Protein AF-A0A0N4WEA6-F1 (afdb_monomer_lite)

pLDDT: mean 74.07, std 11.3, range [36.44, 89.12]

Structure (mmCIF, N/CA/C/O backbone):
data_AF-A0A0N4WEA6-F1
#
_entry.id   AF-A0A0N4WEA6-F1
#
loop_
_atom_site.group_PDB
_atom_site.id
_atom_site.type_symbol
_atom_site.label_atom_id
_atom_site.label_alt_id
_atom_site.label_comp_id
_atom_site.label_asym_id
_atom_site.label_entity_id
_atom_site.label_seq_id
_atom_site.pdbx_PDB_ins_code
_atom_site.Cartn_x
_atom_site.Cartn_y
_atom_site.Cartn_z
_atom_site.occupancy
_atom_site.B_iso_or_equiv
_atom_site.auth_seq_id
_atom_site.auth_comp_id
_atom_site.auth_asym_id
_atom_site.auth_atom_id
_atom_site.pdbx_PDB_model_num
ATOM 1 N N . MET A 1 1 ? 2.332 -14.926 16.302 1.00 36.44 1 MET A N 1
ATOM 2 C CA . MET A 1 1 ? 1.057 -14.528 16.941 1.00 36.44 1 MET A CA 1
ATOM 3 C C . MET A 1 1 ? 1.053 -13.018 16.895 1.00 36.44 1 MET A C 1
ATOM 5 O O . MET A 1 1 ? 1.340 -12.367 17.894 1.00 36.44 1 MET A O 1
ATOM 9 N N . ASP A 1 2 ? 0.876 -12.483 15.693 1.00 52.16 2 ASP A N 1
ATOM 10 C CA . ASP A 1 2 ? 0.925 -11.051 15.442 1.00 52.16 2 ASP A CA 1
ATOM 11 C C . ASP A 1 2 ? -0.340 -10.442 16.031 1.00 52.16 2 ASP A C 1
ATOM 13 O O . ASP A 1 2 ? -1.464 -10.763 15.645 1.00 52.16 2 ASP A O 1
ATOM 17 N N . ALA A 1 3 ? -0.148 -9.673 17.099 1.00 52.19 3 ALA A N 1
ATOM 18 C CA . ALA A 1 3 ? -1.241 -9.072 17.832 1.00 52.19 3 ALA A CA 1
ATOM 19 C C . ALA A 1 3 ? -1.985 -8.113 16.901 1.00 52.19 3 ALA A C 1
ATOM 21 O O . A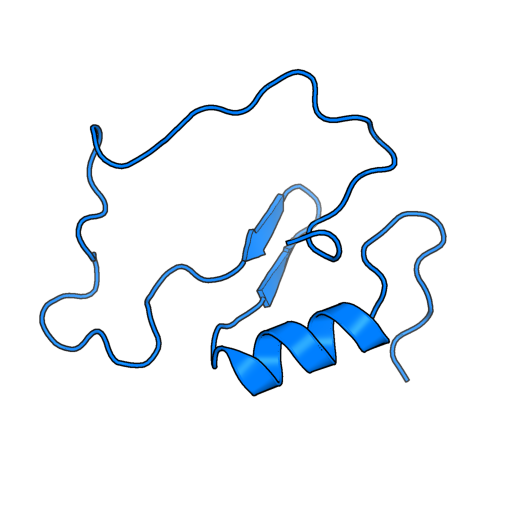LA A 1 3 ? -1.376 -7.222 16.311 1.00 52.19 3 ALA A O 1
ATOM 22 N N . LYS A 1 4 ? -3.306 -8.284 16.797 1.00 55.75 4 LYS A N 1
ATOM 23 C CA . LYS A 1 4 ? -4.176 -7.359 16.073 1.00 55.75 4 LYS A CA 1
ATOM 24 C C . LYS A 1 4 ? -3.944 -5.944 16.610 1.00 55.75 4 LYS A C 1
ATOM 26 O O . LYS A 1 4 ? -4.246 -5.664 17.772 1.00 55.75 4 LYS A O 1
ATOM 31 N N . LEU A 1 5 ? -3.366 -5.080 15.781 1.00 59.41 5 LEU A N 1
ATOM 32 C CA . LEU A 1 5 ? -3.062 -3.705 16.159 1.00 59.41 5 LEU A CA 1
ATOM 33 C C . LEU A 1 5 ? -4.374 -2.954 16.416 1.00 59.41 5 LEU A C 1
ATOM 35 O O . LEU A 1 5 ? -5.339 -3.097 15.669 1.00 59.41 5 LEU A O 1
ATOM 39 N N . ILE A 1 6 ? -4.411 -2.161 17.492 1.00 63.91 6 ILE A N 1
ATOM 40 C CA . ILE A 1 6 ? -5.576 -1.324 17.832 1.00 63.91 6 ILE A CA 1
ATOM 41 C C . ILE A 1 6 ? -5.795 -0.267 16.738 1.00 63.91 6 ILE A C 1
ATOM 43 O O . ILE A 1 6 ? -6.935 0.009 16.389 1.00 63.91 6 ILE A O 1
ATOM 47 N N . ASN A 1 7 ? -4.699 0.243 16.163 1.00 67.94 7 ASN A N 1
ATOM 48 C CA . ASN A 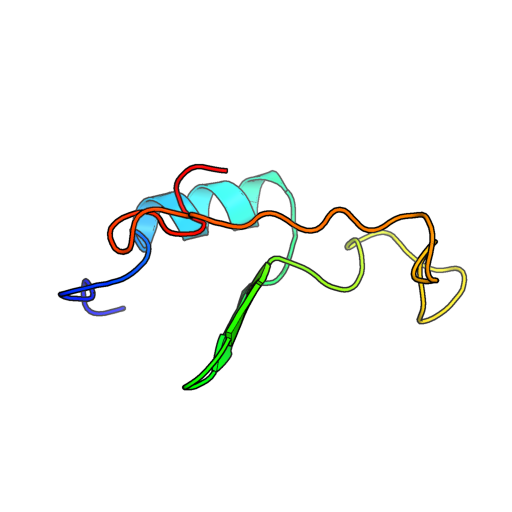1 7 ? -4.653 1.071 14.961 1.00 67.94 7 ASN A CA 1
ATOM 49 C C . ASN A 1 7 ? -3.542 0.525 14.052 1.00 67.94 7 ASN A C 1
ATOM 51 O O . ASN A 1 7 ? -2.366 0.631 14.403 1.00 67.94 7 ASN A O 1
ATOM 55 N N . GLY A 1 8 ? -3.901 -0.086 12.927 1.00 74.75 8 GLY A N 1
ATOM 56 C CA . GLY A 1 8 ? -2.950 -0.626 11.956 1.00 74.75 8 GLY A CA 1
ATOM 57 C C . GLY A 1 8 ? -3.614 -1.555 10.944 1.00 74.75 8 GLY A C 1
ATOM 58 O O . GLY A 1 8 ? -4.788 -1.901 11.091 1.00 74.75 8 GLY A O 1
ATOM 59 N N . SER A 1 9 ? -2.846 -1.967 9.934 1.00 79.00 9 SER A N 1
ATOM 60 C CA . SER A 1 9 ? -3.286 -2.908 8.901 1.00 79.00 9 SER A CA 1
ATOM 61 C C . SER A 1 9 ? -3.762 -4.236 9.492 1.00 79.00 9 SER A C 1
ATOM 63 O O . SER A 1 9 ? -3.201 -4.741 10.467 1.00 79.00 9 SER A O 1
ATOM 65 N N . ASP A 1 10 ? -4.773 -4.831 8.861 1.00 83.62 10 ASP A N 1
ATOM 66 C CA . ASP A 1 10 ? -5.246 -6.174 9.192 1.00 83.62 10 ASP A CA 1
ATOM 67 C C . ASP A 1 10 ? -4.170 -7.223 8.830 1.00 83.62 10 ASP A C 1
ATOM 69 O O . ASP A 1 10 ? -3.838 -7.359 7.646 1.00 83.62 10 ASP A O 1
ATOM 73 N N . PRO A 1 11 ? -3.603 -7.952 9.812 1.00 79.38 11 PRO A N 1
ATOM 74 C CA . PRO A 1 11 ? -2.471 -8.845 9.577 1.00 79.38 11 PRO A CA 1
ATOM 75 C C . PRO A 1 11 ? -2.811 -9.985 8.611 1.00 79.38 11 PRO A C 1
ATOM 77 O O . PRO A 1 11 ? -1.986 -10.314 7.760 1.00 79.38 11 PRO A O 1
ATOM 80 N N . ASP A 1 12 ? -4.032 -10.524 8.670 1.00 84.12 12 ASP A N 1
ATOM 81 C CA . ASP A 1 12 ? -4.456 -11.639 7.816 1.00 84.12 12 ASP A CA 1
ATOM 82 C C . ASP A 1 12 ? -4.561 -11.200 6.344 1.00 84.12 12 ASP A C 1
ATOM 84 O O . ASP A 1 12 ? -4.148 -11.911 5.425 1.00 84.12 12 ASP A O 1
ATOM 88 N N . LYS A 1 13 ? -5.067 -9.982 6.103 1.00 83.81 13 LYS A N 1
ATOM 89 C CA . LYS A 1 13 ? -5.150 -9.416 4.745 1.00 83.81 13 LYS A CA 1
ATOM 90 C C . LYS A 1 13 ? -3.778 -9.065 4.190 1.00 83.81 13 LYS A C 1
ATOM 92 O O . LYS A 1 13 ? -3.517 -9.298 3.010 1.00 83.81 13 LYS A O 1
ATOM 97 N N . MET A 1 14 ? -2.900 -8.514 5.026 1.00 83.00 14 MET A N 1
ATOM 98 C CA . MET A 1 14 ? -1.533 -8.216 4.607 1.00 83.00 14 MET A CA 1
ATOM 99 C C . MET A 1 14 ? -0.789 -9.495 4.239 1.00 83.00 14 MET A C 1
ATOM 101 O O . MET A 1 14 ? -0.145 -9.531 3.193 1.00 83.00 14 MET A O 1
ATOM 105 N N . GLU A 1 15 ? -0.927 -10.560 5.028 1.00 82.31 15 GLU A N 1
ATOM 106 C CA . GLU A 1 15 ? -0.326 -11.856 4.713 1.00 82.31 15 GLU A CA 1
ATOM 107 C C . GLU A 1 15 ? -0.833 -12.411 3.370 1.00 82.31 15 GLU A C 1
ATOM 109 O O . GLU A 1 15 ? -0.027 -12.843 2.542 1.00 82.31 15 GLU A O 1
ATOM 114 N N . GLU A 1 16 ? -2.138 -12.324 3.087 1.00 85.19 16 GLU A N 1
ATOM 115 C CA . GLU A 1 16 ? -2.698 -12.718 1.786 1.00 85.19 16 GLU A CA 1
ATOM 116 C C . GLU A 1 16 ? -2.086 -11.911 0.626 1.00 85.19 16 GLU A C 1
ATOM 118 O O . GLU A 1 16 ? -1.657 -12.476 -0.388 1.00 85.19 16 GLU A O 1
ATOM 123 N N . ILE A 1 17 ? -2.010 -10.584 0.767 1.00 83.31 17 ILE A N 1
ATOM 124 C CA . ILE A 1 17 ? -1.481 -9.687 -0.269 1.00 83.31 17 ILE A CA 1
ATOM 125 C C . ILE A 1 17 ? 0.010 -9.952 -0.517 1.00 83.31 17 ILE A C 1
ATOM 127 O O . ILE A 1 17 ? 0.440 -9.982 -1.679 1.00 83.31 17 ILE A O 1
ATOM 131 N N . LEU A 1 18 ? 0.790 -10.150 0.547 1.00 82.62 18 LEU A N 1
ATOM 132 C CA . LEU A 1 18 ? 2.224 -10.429 0.468 1.00 82.62 18 LEU A CA 1
ATOM 133 C C . LEU A 1 18 ? 2.480 -11.796 -0.168 1.00 82.62 18 LEU A C 1
ATOM 135 O O . LEU A 1 18 ? 3.286 -11.881 -1.092 1.00 82.62 18 LEU A O 1
ATOM 139 N N . ASN A 1 19 ? 1.731 -12.831 0.219 1.00 82.81 19 ASN A N 1
ATOM 140 C CA . ASN A 1 19 ? 1.844 -14.163 -0.379 1.00 82.81 19 ASN A CA 1
ATOM 141 C C . ASN A 1 19 ? 1.440 -14.177 -1.860 1.00 82.81 19 ASN A C 1
ATOM 143 O O . ASN A 1 19 ? 2.088 -14.836 -2.673 1.00 82.81 19 ASN A O 1
ATOM 147 N N . ARG A 1 20 ? 0.402 -13.421 -2.244 1.00 83.88 20 ARG A N 1
ATOM 148 C CA . ARG A 1 20 ? -0.054 -13.343 -3.641 1.00 83.88 20 ARG A CA 1
ATOM 149 C C . ARG A 1 20 ? 0.931 -12.603 -4.546 1.00 83.88 20 ARG A C 1
ATOM 151 O O . ARG A 1 20 ? 1.101 -12.990 -5.699 1.00 83.88 20 ARG A O 1
ATOM 158 N N . LYS A 1 21 ? 1.508 -11.497 -4.067 1.00 80.81 21 LYS A N 1
ATOM 159 C CA . LYS A 1 21 ? 2.323 -10.592 -4.898 1.00 80.81 21 LYS A CA 1
ATOM 160 C C . LYS A 1 21 ? 3.840 -10.789 -4.707 1.00 80.81 21 LYS A C 1
ATOM 162 O O . LYS A 1 21 ? 4.609 -10.314 -5.536 1.00 80.81 21 LYS A O 1
ATOM 167 N N . GLY A 1 22 ? 4.271 -11.483 -3.652 1.00 78.06 22 GLY A N 1
ATOM 168 C CA . GLY A 1 22 ? 5.678 -11.776 -3.346 1.00 78.06 22 GLY A CA 1
ATOM 169 C C . GLY A 1 22 ? 6.496 -10.578 -2.848 1.00 78.06 22 GLY A C 1
ATOM 170 O O . GLY A 1 22 ? 7.722 -10.621 -2.893 1.00 78.06 22 GLY A O 1
ATOM 171 N N . TYR A 1 23 ? 5.844 -9.493 -2.425 1.00 80.31 23 TYR A N 1
ATOM 172 C CA . TYR A 1 23 ? 6.519 -8.295 -1.912 1.00 80.31 23 TYR A CA 1
ATOM 173 C C . TYR A 1 23 ? 6.819 -8.413 -0.418 1.00 80.31 23 TYR A C 1
ATOM 175 O O . TYR A 1 23 ? 6.215 -9.212 0.293 1.00 80.31 23 TYR A O 1
ATOM 183 N N . THR A 1 24 ? 7.742 -7.579 0.057 1.00 79.06 24 THR A N 1
ATOM 184 C CA . THR A 1 24 ? 8.072 -7.422 1.476 1.00 79.06 24 THR A CA 1
ATOM 185 C C . THR A 1 24 ? 7.281 -6.273 2.097 1.00 79.06 24 THR A C 1
ATOM 187 O O . THR A 1 24 ? 6.932 -5.313 1.411 1.00 79.06 24 THR A O 1
ATOM 190 N N . LEU A 1 25 ? 7.022 -6.349 3.402 1.00 80.44 25 LEU A N 1
ATOM 191 C CA . LEU A 1 25 ? 6.449 -5.257 4.188 1.00 80.44 25 LEU A CA 1
ATOM 192 C C . LEU A 1 25 ? 7.422 -4.898 5.310 1.00 80.44 25 LEU A C 1
ATOM 194 O O . LEU A 1 25 ? 7.723 -5.740 6.155 1.00 80.44 25 LEU A O 1
ATOM 198 N N . GLU A 1 26 ? 7.901 -3.658 5.327 1.00 80.94 26 GLU A N 1
ATOM 199 C CA . GLU A 1 26 ? 8.766 -3.139 6.389 1.00 80.94 26 GLU A CA 1
ATOM 200 C C . GLU A 1 26 ? 8.008 -2.076 7.188 1.00 80.94 26 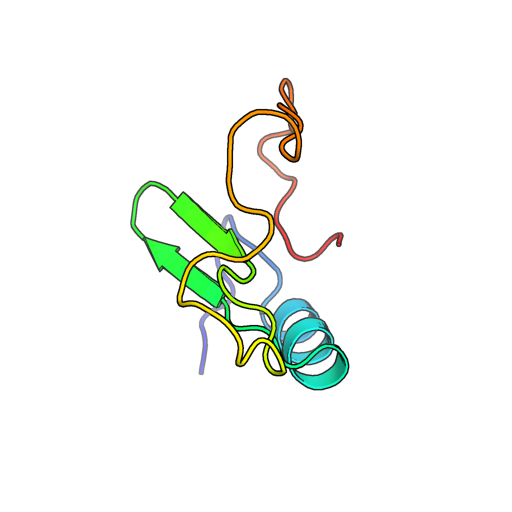GLU A C 1
ATOM 202 O O . GLU A 1 26 ? 7.542 -1.087 6.627 1.00 80.94 26 GLU A O 1
ATOM 207 N N . THR A 1 27 ? 7.872 -2.267 8.502 1.00 76.50 27 THR A N 1
ATOM 208 C CA . THR A 1 27 ? 7.194 -1.308 9.391 1.00 76.50 27 THR A CA 1
ATOM 209 C C . THR A 1 27 ? 8.187 -0.729 10.390 1.00 76.50 27 THR A C 1
ATOM 211 O O . THR A 1 27 ? 8.882 -1.459 11.096 1.00 76.50 27 THR A O 1
ATOM 214 N N . THR A 1 28 ? 8.237 0.596 10.464 1.00 82.94 28 THR A N 1
ATOM 215 C CA . THR A 1 28 ? 9.007 1.370 11.445 1.00 82.94 28 THR A CA 1
ATOM 216 C C . THR A 1 28 ? 8.069 2.297 12.218 1.00 82.94 28 THR A C 1
ATOM 218 O O . THR A 1 28 ? 6.907 2.452 11.856 1.00 82.94 28 THR A O 1
ATOM 221 N N . VAL A 1 29 ? 8.565 2.957 13.272 1.00 79.25 29 VAL A N 1
ATOM 222 C CA . VAL A 1 29 ? 7.749 3.845 14.128 1.00 79.25 29 VAL A CA 1
ATOM 223 C C . VAL A 1 29 ? 7.081 4.993 13.348 1.00 79.25 29 VAL A C 1
ATOM 225 O O . VAL A 1 29 ? 6.042 5.480 13.778 1.00 79.25 29 VAL A O 1
ATOM 228 N N . GLY A 1 30 ? 7.649 5.422 12.214 1.00 79.75 30 GLY A N 1
ATOM 229 C CA . GLY A 1 30 ? 7.130 6.541 11.416 1.00 79.75 30 GLY A CA 1
ATOM 230 C C . GLY A 1 30 ? 6.728 6.198 9.982 1.00 79.75 30 GLY A C 1
ATOM 231 O O . GLY A 1 30 ? 6.290 7.091 9.264 1.00 79.75 30 GLY A O 1
ATOM 232 N N . GLN A 1 31 ? 6.905 4.951 9.538 1.00 79.75 31 GLN A N 1
ATOM 233 C CA . GLN A 1 31 ? 6.657 4.576 8.147 1.00 79.75 31 GLN A CA 1
ATOM 234 C C . GLN A 1 31 ? 6.344 3.086 8.018 1.00 79.75 31 GLN A C 1
ATOM 236 O O . GLN A 1 31 ? 7.120 2.249 8.487 1.00 79.75 31 GLN A O 1
ATOM 241 N N . THR A 1 32 ? 5.270 2.779 7.295 1.00 79.75 32 THR A N 1
ATOM 242 C CA . THR A 1 32 ? 4.975 1.444 6.767 1.00 79.75 32 THR A CA 1
ATOM 243 C C . THR A 1 32 ? 5.289 1.452 5.277 1.00 79.75 32 THR A C 1
ATOM 245 O O . THR A 1 32 ? 4.772 2.282 4.533 1.00 79.75 32 THR A O 1
ATOM 248 N N . LYS A 1 33 ? 6.204 0.587 4.838 1.00 80.56 33 LYS A N 1
ATOM 249 C CA . LYS A 1 33 ? 6.679 0.522 3.456 1.00 80.56 33 LYS A CA 1
ATOM 250 C C . LYS A 1 33 ? 6.329 -0.833 2.855 1.00 80.56 33 LYS A C 1
ATOM 252 O O . LYS A 1 33 ? 6.928 -1.853 3.196 1.00 80.56 33 LYS A O 1
ATOM 257 N N . TYR A 1 34 ? 5.367 -0.825 1.937 1.00 78.44 34 TYR A N 1
ATOM 258 C CA . TYR A 1 34 ? 5.061 -1.964 1.081 1.00 78.44 34 TYR A CA 1
ATOM 259 C C . TYR A 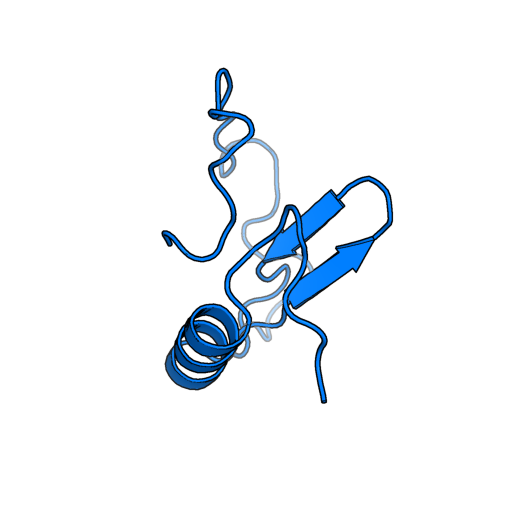1 34 ? 6.026 -1.995 -0.114 1.00 78.44 34 TYR A C 1
ATOM 261 O O . TYR A 1 34 ? 6.045 -1.090 -0.951 1.00 78.44 34 TYR A O 1
ATOM 269 N N . GLY A 1 35 ? 6.842 -3.042 -0.199 1.00 72.56 35 GLY A N 1
ATOM 270 C CA . GLY A 1 35 ? 7.820 -3.242 -1.263 1.00 72.56 35 GLY A CA 1
ATOM 271 C C . GLY A 1 35 ? 9.082 -2.377 -1.140 1.00 72.56 35 GLY A C 1
ATOM 272 O O . GLY A 1 35 ? 9.558 -2.051 -0.058 1.00 72.56 35 GLY A O 1
ATOM 273 N N . GLY A 1 36 ? 9.674 -2.042 -2.287 1.00 67.06 36 GLY A N 1
ATOM 274 C CA . GLY A 1 36 ? 10.944 -1.314 -2.404 1.00 67.06 36 GLY A CA 1
ATOM 275 C C . GLY A 1 36 ? 11.778 -1.835 -3.570 1.00 67.06 36 GLY A C 1
ATOM 276 O O . GLY A 1 36 ? 12.239 -1.061 -4.403 1.00 67.06 36 GLY A O 1
ATOM 277 N N . LEU A 1 37 ? 11.871 -3.157 -3.686 1.00 62.38 37 LEU A N 1
ATOM 278 C CA . LEU A 1 37 ? 12.339 -3.853 -4.879 1.00 62.38 37 LEU A CA 1
ATOM 279 C C . LEU A 1 37 ? 11.283 -4.884 -5.256 1.00 62.38 37 LEU A C 1
ATOM 281 O O . LEU A 1 37 ? 10.816 -5.635 -4.402 1.00 62.38 37 LEU A O 1
AT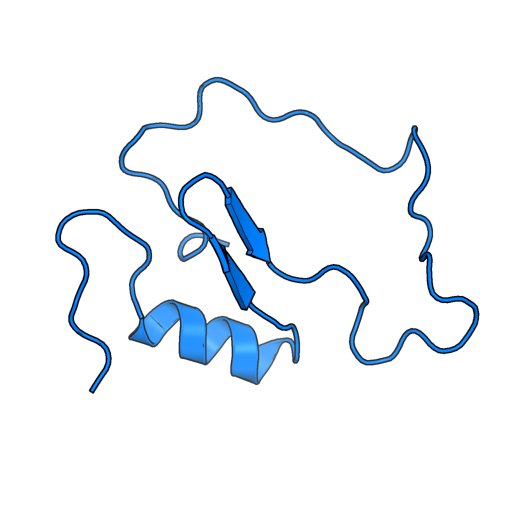OM 285 N N . CYS A 1 38 ? 10.868 -4.903 -6.522 1.00 65.62 38 CYS A N 1
ATOM 286 C CA . CYS A 1 38 ? 10.009 -5.981 -6.997 1.00 65.62 38 CYS A CA 1
ATOM 287 C C . CYS A 1 38 ? 10.773 -7.311 -6.865 1.00 65.62 38 CYS A C 1
ATOM 289 O O . CYS A 1 38 ? 11.959 -7.344 -7.196 1.00 65.62 38 CYS A O 1
ATOM 291 N N . PRO A 1 39 ? 10.123 -8.410 -6.447 1.00 63.94 39 PRO A N 1
ATOM 292 C CA . PRO A 1 39 ? 10.793 -9.685 -6.155 1.00 63.94 39 PRO A CA 1
ATOM 293 C C . PRO A 1 39 ? 11.564 -10.303 -7.339 1.00 63.94 39 PRO A C 1
ATOM 295 O O . PRO A 1 39 ? 12.428 -11.146 -7.137 1.00 63.94 39 PRO A O 1
ATOM 298 N N . VAL A 1 40 ? 11.287 -9.869 -8.573 1.00 66.12 40 VAL A N 1
ATOM 299 C CA . VAL A 1 40 ? 11.959 -10.296 -9.819 1.00 66.12 40 VAL A CA 1
ATOM 300 C C . VAL A 1 40 ? 12.911 -9.238 -10.402 1.00 66.12 40 VAL A C 1
ATOM 302 O O . VAL A 1 40 ? 13.425 -9.403 -11.508 1.00 66.12 40 VAL A O 1
ATOM 305 N N . TRP A 1 41 ? 13.155 -8.132 -9.697 1.00 64.31 41 TRP A N 1
ATOM 306 C CA . TRP A 1 41 ? 13.970 -7.031 -10.208 1.00 64.31 41 TRP A CA 1
ATOM 307 C C . TRP A 1 41 ? 15.472 -7.306 -10.040 1.00 64.31 41 TRP A C 1
ATOM 309 O O . TRP A 1 41 ? 16.020 -7.159 -8.950 1.00 64.31 41 TRP A O 1
ATOM 319 N N . ASN A 1 42 ? 16.138 -7.697 -11.131 1.00 64.38 42 ASN A N 1
ATOM 320 C CA . ASN A 1 42 ? 17.530 -8.163 -11.114 1.00 64.38 42 ASN A CA 1
ATOM 321 C C . ASN A 1 42 ? 18.558 -7.127 -11.627 1.00 64.38 42 ASN A C 1
ATOM 323 O O . ASN A 1 42 ? 19.750 -7.269 -11.371 1.00 64.38 42 ASN A O 1
ATOM 327 N N . ASP A 1 43 ? 18.125 -6.074 -12.334 1.00 61.09 43 ASP A N 1
ATOM 328 C CA . ASP A 1 43 ? 19.028 -5.272 -13.184 1.00 61.09 43 ASP A CA 1
ATOM 329 C C . ASP A 1 43 ? 19.583 -3.972 -12.565 1.00 61.09 43 ASP A C 1
ATOM 331 O O . ASP A 1 43 ? 20.348 -3.270 -13.223 1.00 61.09 43 ASP A O 1
ATOM 335 N N . ARG A 1 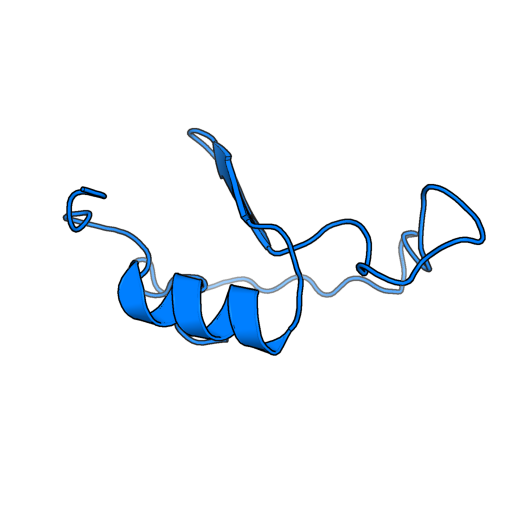44 ? 19.260 -3.653 -11.300 1.00 57.31 44 ARG A N 1
ATOM 336 C CA . ARG A 1 44 ? 19.951 -2.685 -10.401 1.00 57.31 44 ARG A CA 1
ATOM 337 C C . ARG A 1 44 ? 19.157 -2.546 -9.099 1.00 57.31 44 ARG A C 1
ATOM 339 O O . ARG A 1 44 ? 17.939 -2.609 -9.132 1.00 57.31 44 ARG A O 1
ATOM 346 N N . ALA A 1 45 ? 19.811 -2.255 -7.970 1.00 56.53 45 ALA A N 1
ATOM 347 C CA . ALA A 1 45 ? 19.167 -2.048 -6.655 1.00 56.53 45 ALA A CA 1
ATOM 348 C C . ALA A 1 45 ? 18.217 -0.828 -6.571 1.00 56.53 45 ALA A C 1
ATOM 350 O O . ALA A 1 45 ? 17.719 -0.480 -5.507 1.00 56.53 45 ALA A O 1
ATOM 351 N N . THR A 1 46 ? 17.978 -0.162 -7.692 1.00 54.97 46 THR A N 1
ATOM 352 C CA . THR A 1 46 ? 17.015 0.914 -7.869 1.00 54.97 46 THR A CA 1
ATOM 353 C C . THR A 1 46 ? 16.223 0.534 -9.109 1.00 54.97 46 THR A C 1
ATOM 355 O O . THR A 1 46 ? 16.807 0.439 -10.191 1.00 54.97 46 THR A O 1
ATOM 358 N N . GLY A 1 47 ? 14.928 0.263 -8.963 1.00 57.47 47 GLY A N 1
ATOM 359 C CA . GLY A 1 47 ? 14.011 0.108 -10.094 1.00 57.47 47 GLY A CA 1
ATOM 360 C C . GLY A 1 47 ? 13.956 1.354 -10.988 1.00 57.47 47 GLY A C 1
ATOM 361 O O . GLY A 1 47 ? 14.845 2.205 -10.919 1.00 57.47 47 GLY A O 1
ATOM 362 N N . PRO A 1 48 ? 12.894 1.568 -11.780 1.00 60.31 48 PRO A N 1
ATOM 363 C CA . PRO A 1 48 ? 12.489 2.927 -12.140 1.00 60.31 48 PRO A CA 1
ATOM 364 C C . PRO A 1 48 ? 12.123 3.682 -10.843 1.00 60.31 48 PRO A C 1
ATOM 366 O O . PRO A 1 48 ? 10.964 3.825 -10.486 1.00 60.31 48 PRO A O 1
ATOM 369 N N . ALA A 1 49 ? 13.139 4.065 -10.073 1.00 59.94 49 ALA A N 1
ATOM 370 C CA . ALA A 1 49 ? 13.072 4.533 -8.690 1.00 59.94 49 ALA A CA 1
ATOM 371 C C . ALA A 1 49 ? 13.671 5.944 -8.584 1.00 59.94 49 ALA A C 1
ATOM 373 O O . ALA A 1 49 ? 14.412 6.258 -7.657 1.00 59.94 49 ALA A O 1
ATOM 374 N N . GLY A 1 50 ? 13.409 6.766 -9.601 1.00 61.94 50 GLY A N 1
ATOM 375 C CA . GLY A 1 50 ? 13.780 8.175 -9.637 1.00 61.94 50 GLY A CA 1
ATOM 376 C C . GLY A 1 50 ? 12.542 9.062 -9.686 1.00 61.94 50 GLY A C 1
ATOM 377 O O . GLY A 1 50 ? 11.477 8.620 -10.131 1.00 61.94 50 GLY A O 1
ATOM 378 N N . GLN A 1 51 ? 12.713 10.321 -9.272 1.00 65.44 51 GLN A N 1
ATOM 379 C CA . GLN A 1 51 ? 11.697 11.368 -9.397 1.00 65.44 51 GLN A CA 1
ATOM 380 C C . GLN A 1 51 ? 11.043 11.338 -10.787 1.00 65.44 51 GLN A C 1
ATOM 382 O O . GLN A 1 51 ? 11.732 11.296 -11.809 1.00 65.44 51 GLN A O 1
ATOM 387 N N . GLY A 1 52 ? 9.709 11.329 -10.809 1.00 75.94 52 GLY A N 1
ATOM 388 C CA . GLY A 1 52 ? 8.896 11.219 -12.028 1.00 75.94 52 GLY A CA 1
ATOM 389 C C . GLY A 1 52 ? 8.152 9.890 -12.203 1.00 75.94 52 GLY A C 1
ATOM 390 O O . GLY A 1 52 ? 7.321 9.790 -13.099 1.00 75.94 52 GLY A O 1
ATOM 391 N N . HIS A 1 53 ? 8.404 8.898 -11.341 1.00 78.81 53 HIS A N 1
ATOM 392 C CA . HIS A 1 53 ? 7.633 7.642 -11.269 1.00 78.81 53 HIS A CA 1
ATOM 393 C C . HIS A 1 53 ? 6.933 7.454 -9.911 1.00 78.81 53 HIS A C 1
ATOM 395 O O . HIS A 1 53 ? 6.472 6.361 -9.592 1.00 78.81 53 HIS A O 1
ATOM 401 N N . GLU A 1 54 ? 6.868 8.519 -9.113 1.00 82.38 54 GLU A N 1
ATOM 402 C CA . GLU A 1 54 ? 6.212 8.568 -7.807 1.00 82.38 54 GLU A CA 1
ATOM 403 C C . GLU A 1 54 ? 4.983 9.478 -7.869 1.00 82.38 54 GLU A C 1
ATOM 405 O O . GLU A 1 54 ? 4.943 10.437 -8.643 1.00 82.38 54 GLU A O 1
ATOM 410 N N . VAL A 1 55 ? 3.975 9.158 -7.061 1.00 83.56 55 VAL A N 1
ATOM 411 C CA . VAL A 1 55 ? 2.766 9.968 -6.904 1.00 83.56 55 VAL A CA 1
ATOM 412 C C . VAL A 1 55 ? 2.627 10.298 -5.427 1.00 83.56 55 VAL A C 1
ATOM 414 O O . VAL A 1 55 ? 2.657 9.398 -4.589 1.00 83.56 55 VAL A O 1
ATOM 417 N N . GLU A 1 56 ? 2.474 11.584 -5.123 1.00 84.50 56 GLU A N 1
ATOM 418 C CA . GLU A 1 56 ? 2.136 12.055 -3.783 1.00 84.50 56 GLU A CA 1
ATOM 419 C C . GLU A 1 56 ? 0.634 11.856 -3.552 1.00 84.50 56 GLU A C 1
ATOM 421 O O . GLU A 1 56 ? -0.195 12.269 -4.367 1.00 84.50 56 GLU A O 1
ATOM 426 N N . ILE A 1 57 ? 0.290 11.165 -2.466 1.00 88.00 57 ILE A N 1
ATOM 427 C CA . ILE A 1 57 ? -1.094 10.918 -2.063 1.00 88.00 57 ILE A CA 1
ATOM 428 C C . ILE A 1 57 ? -1.278 11.516 -0.672 1.00 88.00 57 ILE A C 1
ATOM 430 O O . ILE A 1 57 ? -0.864 10.928 0.325 1.00 88.00 57 ILE A O 1
ATOM 434 N N . ASP A 1 58 ? -1.926 12.676 -0.621 1.00 88.81 58 ASP A N 1
ATOM 435 C CA . ASP A 1 58 ? -2.260 13.368 0.622 1.00 88.81 58 ASP A CA 1
ATOM 436 C C . ASP A 1 58 ? -3.704 13.104 1.066 1.00 88.81 58 ASP A C 1
ATOM 438 O O . ASP A 1 58 ? -4.511 12.520 0.343 1.00 88.81 58 ASP A O 1
ATOM 442 N N . HIS A 1 59 ? -4.055 13.612 2.253 1.00 89.12 59 HIS A N 1
ATOM 443 C CA . HIS A 1 59 ? -5.407 13.546 2.828 1.00 89.12 59 HIS A CA 1
ATOM 444 C C . HIS A 1 59 ? -5.924 12.113 3.030 1.00 89.12 59 HIS A C 1
ATOM 446 O O . HIS A 1 59 ? -7.130 11.861 3.001 1.00 89.12 59 HIS A O 1
ATOM 452 N N . ILE A 1 60 ? -5.006 11.174 3.266 1.00 86.56 60 ILE A N 1
ATOM 453 C CA . ILE A 1 60 ? -5.339 9.791 3.594 1.00 86.56 60 ILE A CA 1
ATOM 454 C C . ILE A 1 60 ? -6.045 9.768 4.963 1.00 86.56 60 ILE A C 1
ATOM 456 O O . ILE A 1 60 ? -5.497 10.293 5.938 1.00 86.56 60 ILE A O 1
ATOM 460 N N . PRO A 1 61 ? -7.255 9.184 5.073 1.00 88.31 61 PRO A N 1
ATOM 461 C CA . PRO A 1 61 ? -7.927 9.022 6.358 1.00 88.31 61 PRO A CA 1
ATOM 462 C C . PRO A 1 61 ? -7.040 8.264 7.347 1.00 88.31 61 PRO A C 1
ATOM 464 O O . PRO A 1 61 ? -6.458 7.246 6.992 1.00 88.31 61 PRO A O 1
ATOM 467 N N . HIS A 1 62 ? -6.976 8.708 8.604 1.00 82.44 62 HIS A N 1
ATOM 468 C CA . HIS A 1 62 ? -6.097 8.098 9.619 1.00 82.44 62 HIS A CA 1
ATOM 469 C C . HIS A 1 62 ? -6.443 6.633 9.951 1.00 82.44 62 HIS A C 1
ATOM 471 O O . HIS A 1 62 ? -5.666 5.947 10.607 1.00 82.44 62 HIS A O 1
ATOM 477 N N . GLU A 1 63 ? -7.627 6.177 9.546 1.00 82.56 63 GLU A N 1
ATOM 478 C CA . GLU A 1 63 ? -8.097 4.796 9.693 1.00 82.56 63 GLU A CA 1
ATOM 479 C C . GLU A 1 63 ? -7.782 3.909 8.475 1.00 82.56 63 GLU A C 1
ATOM 481 O O . GLU A 1 63 ? -8.067 2.711 8.503 1.00 82.56 63 GLU A O 1
ATOM 486 N N . LEU A 1 64 ? -7.233 4.486 7.400 1.00 82.69 64 LEU A N 1
ATOM 487 C CA . LEU A 1 64 ? -6.841 3.760 6.199 1.00 82.69 64 LEU A CA 1
ATOM 488 C C . LEU A 1 64 ? -5.381 3.317 6.313 1.00 82.69 64 LEU A C 1
ATOM 490 O O . LEU A 1 64 ? -4.494 4.132 6.554 1.00 82.69 64 LEU A O 1
ATOM 494 N N . PHE A 1 65 ? -5.142 2.031 6.077 1.00 84.31 65 PHE A N 1
ATOM 495 C CA . PHE A 1 65 ? -3.812 1.437 6.062 1.00 84.31 65 PHE A CA 1
ATOM 496 C C . PHE A 1 65 ? -3.605 0.605 4.788 1.00 84.31 65 PHE A C 1
ATOM 498 O O . PHE A 1 65 ? -4.516 0.429 3.973 1.00 84.31 65 PHE A O 1
ATOM 505 N N . ASP A 1 66 ? -2.393 0.083 4.617 1.00 79.75 66 ASP A N 1
ATOM 506 C CA . ASP A 1 66 ? -1.956 -0.655 3.428 1.00 79.75 66 ASP A CA 1
ATOM 507 C C . ASP A 1 66 ? -2.739 -1.962 3.159 1.00 79.75 66 ASP A C 1
ATOM 509 O O . ASP A 1 66 ? -2.616 -2.540 2.083 1.00 79.75 66 ASP A O 1
ATOM 513 N N . ASP A 1 67 ? -3.588 -2.441 4.080 1.00 76.06 67 ASP A N 1
ATOM 514 C CA . ASP A 1 67 ? -4.425 -3.640 3.871 1.00 76.06 67 ASP A CA 1
ATOM 515 C C . ASP A 1 67 ? -5.583 -3.436 2.884 1.00 76.06 67 ASP A C 1
ATOM 517 O O . ASP A 1 67 ? -6.291 -4.388 2.548 1.00 76.06 67 ASP A O 1
ATOM 521 N N . LYS A 1 68 ? -5.800 -2.202 2.424 1.00 75.62 68 LYS A N 1
ATOM 522 C CA . LYS A 1 68 ? -6.833 -1.846 1.437 1.00 75.62 68 LYS A CA 1
ATOM 523 C C . LYS A 1 68 ? -6.309 -1.772 -0.008 1.00 75.62 68 LYS A C 1
ATOM 525 O O . LYS A 1 68 ? -7.039 -1.290 -0.875 1.00 75.62 68 LYS A O 1
ATOM 530 N N . LEU A 1 69 ? -5.071 -2.226 -0.243 1.00 67.69 69 LEU A N 1
ATOM 531 C CA . LEU A 1 69 ? -4.357 -2.257 -1.535 1.00 67.69 69 LEU A CA 1
ATOM 532 C C . LEU A 1 69 ? -4.794 -3.366 -2.513 1.00 67.69 69 LEU A C 1
ATOM 534 O O . LEU A 1 69 ? -5.320 -4.417 -2.086 1.00 67.69 69 LEU A O 1
#

Radius of gyration: 13.81 Å; chains: 1; bounding box: 28×28×31 Å

Secondary structure (DSSP, 8-state):
-----SSS--HHHHHHHHHHH---EEEETTEEEE-SS-TT--S-SSSS-STTS--------TT--GGG-

Organism: Haemonchus placei (NCBI:txid6290)

Sequence (69 aa):
MDAKLINGSDPDKMEEILNRKGYTLETTVGQTKYGGLCPVWNDRATGPAGQGHEVEIDHIPHELFDDKL

Foldseek 3Di:
DPPDDPAAADPVLVVVVCVVQVWDWDDDPVDIDTHQARPPRDDDSADVNDPPPDDDDPPPPSRDYPSVD